Protein AF-A0A7C7CYT9-F1 (afdb_monomer)

Secondary structure (DSSP, 8-state):
---EEGGG------HHHHTTTHHHHHHHHHHHHHT--EE-HHHHHHHHHHHHHHT-

pLDDT: mean 94.27, std 8.73, range [52.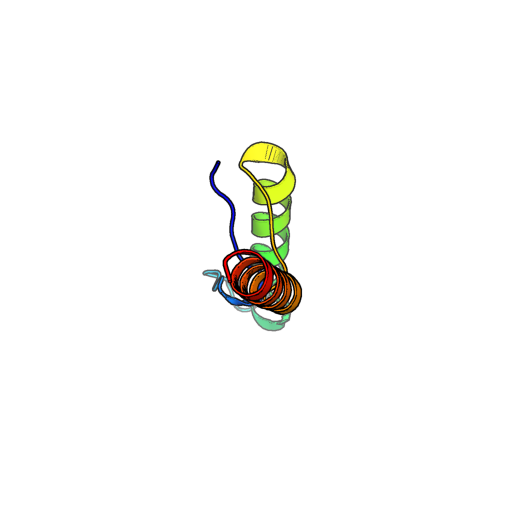78, 98.31]

Solvent-accessible surface area (backbone atoms only — not comparable to full-atom values): 3396 Å² total; per-residue (Å²): 121,63,55,51,41,61,82,80,59,82,68,93,69,56,84,88,34,52,87,77,40,48,64,42,54,53,49,49,52,50,30,49,74,74,41,30,53,66,39,53,58,67,60,53,52,51,51,54,53,54,52,58,63,75,74,108

Structure (mmCIF, N/CA/C/O backbone):
data_AF-A0A7C7CYT9-F1
#
_entry.id   AF-A0A7C7CYT9-F1
#
loop_
_atom_site.group_PDB
_atom_site.id
_atom_site.type_symbol
_atom_site.label_atom_id
_atom_site.label_alt_id
_atom_site.la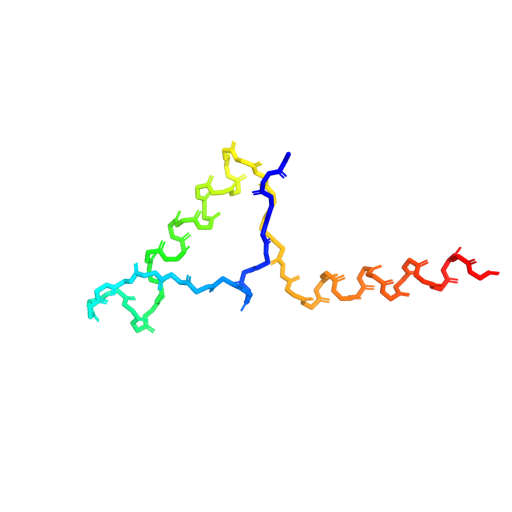bel_comp_id
_atom_site.label_asym_id
_atom_site.label_entity_id
_atom_site.label_seq_id
_atom_site.pdbx_PDB_ins_code
_atom_site.Cartn_x
_atom_site.Cartn_y
_atom_site.Cartn_z
_atom_site.occupancy
_atom_site.B_iso_or_equiv
_atom_site.auth_seq_id
_atom_site.auth_comp_id
_atom_site.auth_asym_id
_atom_site.auth_atom_id
_atom_site.pdbx_PDB_model_num
ATOM 1 N N . LEU A 1 1 ? -0.120 12.983 8.939 1.00 73.81 1 LEU A N 1
ATOM 2 C CA . LEU A 1 1 ? 0.166 11.566 8.628 1.00 73.81 1 LEU A CA 1
ATOM 3 C C . LEU A 1 1 ? -0.445 11.258 7.265 1.00 73.81 1 LEU A C 1
ATOM 5 O O . LEU A 1 1 ? -1.645 11.456 7.127 1.00 73.81 1 LEU A O 1
ATOM 9 N N . CYS A 1 2 ? 0.346 10.871 6.262 1.00 88.44 2 CYS A N 1
ATOM 10 C CA . CYS A 1 2 ? -0.153 10.570 4.910 1.00 88.44 2 CYS A CA 1
ATOM 11 C C . CYS A 1 2 ? -0.211 9.049 4.719 1.00 88.44 2 CYS A C 1
ATOM 13 O O . CYS A 1 2 ? 0.635 8.454 4.057 1.00 88.44 2 CYS A O 1
ATOM 15 N N . SER A 1 3 ? -1.156 8.420 5.417 1.00 96.56 3 SER A N 1
ATOM 16 C CA . SER A 1 3 ? -1.366 6.971 5.372 1.00 96.56 3 SER A CA 1
ATOM 17 C C . SER A 1 3 ? -2.194 6.562 4.154 1.00 96.56 3 SER A C 1
ATOM 19 O O . SER A 1 3 ? -2.889 7.384 3.560 1.00 96.56 3 SER A O 1
ATOM 21 N N . THR A 1 4 ? -2.162 5.276 3.809 1.00 97.56 4 THR A N 1
ATOM 22 C CA . THR A 1 4 ? -2.930 4.731 2.683 1.00 97.56 4 THR A CA 1
ATOM 23 C C . THR A 1 4 ? -3.393 3.293 2.934 1.00 97.56 4 THR A C 1
ATOM 25 O O . THR A 1 4 ? -2.906 2.637 3.853 1.00 97.56 4 THR A O 1
ATOM 28 N N . ILE A 1 5 ? -4.325 2.798 2.117 1.00 98.19 5 ILE A N 1
ATOM 29 C CA . ILE A 1 5 ? -4.787 1.401 2.104 1.00 98.19 5 ILE A CA 1
ATOM 30 C C . ILE A 1 5 ? -4.219 0.734 0.850 1.00 98.19 5 ILE A C 1
ATOM 32 O O . ILE A 1 5 ? -4.507 1.180 -0.260 1.00 98.19 5 ILE A O 1
ATOM 36 N N . ARG A 1 6 ? -3.435 -0.342 1.000 1.00 97.94 6 ARG A N 1
ATOM 37 C CA . ARG A 1 6 ? -2.712 -1.008 -0.107 1.00 97.94 6 ARG A CA 1
ATOM 38 C C . ARG A 1 6 ? -3.625 -1.344 -1.291 1.00 97.94 6 ARG A C 1
ATOM 40 O O . ARG A 1 6 ? -3.266 -1.083 -2.439 1.00 97.94 6 ARG A O 1
ATOM 47 N N . GLN A 1 7 ? -4.788 -1.924 -1.012 1.00 97.94 7 GLN A N 1
ATOM 48 C CA . GLN A 1 7 ? -5.765 -2.367 -2.007 1.00 97.94 7 GLN A CA 1
ATOM 49 C C . GLN A 1 7 ? -6.458 -1.196 -2.721 1.00 97.94 7 GLN A C 1
ATOM 51 O O . GLN A 1 7 ? -6.931 -1.363 -3.839 1.00 97.94 7 GLN A O 1
ATOM 56 N N . ALA A 1 8 ? -6.489 -0.008 -2.110 1.00 97.56 8 ALA A N 1
ATOM 57 C CA . ALA A 1 8 ? -7.111 1.192 -2.671 1.00 97.56 8 ALA A CA 1
ATOM 58 C C . ALA A 1 8 ? -6.115 2.100 -3.420 1.00 97.56 8 ALA A C 1
ATOM 60 O O . ALA A 1 8 ? -6.470 3.203 -3.830 1.00 97.56 8 ALA A O 1
ATOM 61 N N . VAL A 1 9 ? -4.865 1.658 -3.601 1.00 97.00 9 VAL A N 1
ATOM 62 C CA . VAL A 1 9 ? -3.846 2.388 -4.364 1.00 97.00 9 VAL A CA 1
ATOM 63 C C . VAL A 1 9 ? -3.695 1.781 -5.750 1.00 97.00 9 VAL A C 1
ATOM 65 O O . VAL A 1 9 ? -3.405 0.593 -5.894 1.00 97.00 9 VAL A O 1
ATOM 68 N N . THR A 1 10 ? -3.808 2.633 -6.766 1.00 95.81 10 THR A N 1
ATOM 69 C CA . THR A 1 10 ? -3.399 2.323 -8.139 1.00 95.81 10 THR A CA 1
ATOM 70 C C . THR A 1 10 ? -2.153 3.136 -8.459 1.00 95.81 10 THR A C 1
ATOM 72 O O . THR 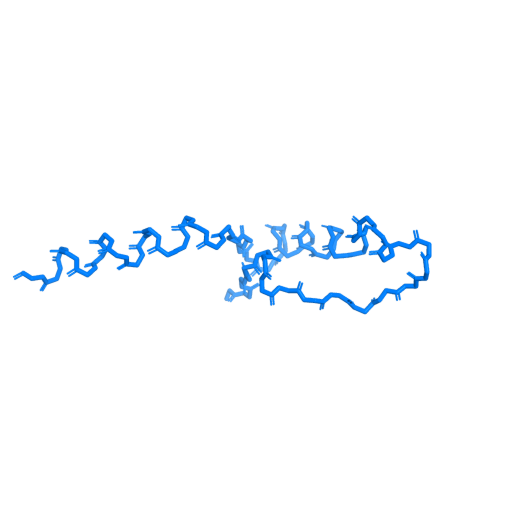A 1 10 ? -2.156 4.355 -8.296 1.00 95.81 10 THR A O 1
ATOM 75 N N . ALA A 1 11 ? -1.083 2.471 -8.882 1.00 96.06 11 ALA A N 1
ATOM 76 C CA . ALA A 1 11 ? 0.137 3.144 -9.304 1.00 96.06 11 ALA A CA 1
ATOM 77 C C . ALA A 1 11 ? 0.135 3.372 -10.820 1.00 96.06 11 ALA A C 1
ATOM 79 O O . ALA A 1 11 ? -0.427 2.585 -11.581 1.00 96.06 11 ALA A O 1
ATOM 80 N N . ILE A 1 12 ? 0.782 4.456 -11.249 1.00 95.50 12 ILE A N 1
ATOM 81 C CA . ILE A 1 12 ? 1.115 4.680 -12.657 1.00 95.50 12 ILE A CA 1
ATOM 82 C C . ILE A 1 12 ? 2.456 3.997 -12.906 1.00 95.50 12 ILE A C 1
ATOM 84 O O . ILE A 1 12 ? 3.451 4.332 -12.263 1.00 95.50 12 ILE A O 1
ATOM 88 N N . GLU A 1 13 ? 2.467 3.031 -13.818 1.00 97.00 13 GLU A N 1
ATOM 89 C CA . GLU A 1 13 ? 3.572 2.094 -14.013 1.00 97.00 13 GLU A CA 1
ATOM 90 C C . GLU A 1 13 ? 3.793 1.782 -15.497 1.00 97.00 13 GLU A C 1
ATOM 92 O O . GLU A 1 13 ? 2.882 1.939 -16.314 1.00 97.00 13 GLU A O 1
ATOM 97 N N . ASN A 1 14 ? 4.998 1.332 -15.855 1.00 97.69 14 ASN A N 1
ATOM 98 C CA . ASN A 1 14 ? 5.299 0.849 -17.204 1.00 97.69 14 ASN A CA 1
ATOM 99 C C . ASN A 1 14 ? 4.949 -0.645 -17.354 1.00 97.69 14 ASN A C 1
ATOM 101 O O . ASN A 1 14 ? 4.521 -1.307 -16.407 1.00 97.69 14 ASN A O 1
ATOM 105 N N . LYS A 1 15 ? 5.118 -1.192 -18.564 1.00 98.00 15 LYS A N 1
ATOM 106 C CA . LYS A 1 15 ? 4.761 -2.586 -18.874 1.00 98.00 15 LYS A CA 1
ATOM 107 C C . LYS A 1 15 ? 5.559 -3.588 -18.037 1.00 98.00 15 LYS A C 1
ATOM 109 O O . LYS A 1 15 ? 5.034 -4.646 -17.695 1.00 98.00 15 LYS A O 1
ATOM 114 N N . GLU A 1 16 ? 6.813 -3.262 -17.752 1.00 98.19 16 GLU A N 1
ATOM 115 C CA . GLU A 1 16 ? 7.769 -4.110 -17.052 1.00 98.19 16 GLU A CA 1
ATOM 116 C C . GLU A 1 16 ? 7.375 -4.310 -15.587 1.00 98.19 16 GLU A C 1
ATOM 118 O O . GLU A 1 16 ? 7.557 -5.404 -15.060 1.00 98.19 16 GLU A O 1
ATOM 123 N N . THR A 1 17 ? 6.806 -3.289 -14.939 1.00 98.19 17 THR A N 1
ATOM 124 C CA . THR A 1 17 ? 6.467 -3.354 -13.510 1.00 98.19 17 THR A CA 1
ATOM 125 C C . THR A 1 17 ? 4.993 -3.625 -13.241 1.00 98.19 17 THR A C 1
ATOM 127 O O . THR A 1 17 ? 4.670 -4.212 -12.209 1.00 98.19 17 THR A O 1
ATOM 130 N N . ALA A 1 18 ? 4.102 -3.262 -14.171 1.00 97.44 18 ALA A N 1
ATOM 131 C CA . ALA A 1 18 ? 2.660 -3.253 -13.929 1.00 97.44 18 ALA A CA 1
ATOM 132 C C . ALA A 1 18 ? 2.071 -4.624 -13.564 1.00 97.44 18 ALA A C 1
ATOM 134 O O . ALA A 1 18 ? 1.126 -4.688 -12.782 1.00 97.44 18 ALA A O 1
ATOM 135 N N . ARG A 1 19 ? 2.599 -5.730 -14.114 1.00 97.38 19 ARG A N 1
ATOM 136 C CA . ARG A 1 19 ? 2.067 -7.082 -13.844 1.00 97.38 19 ARG A CA 1
ATOM 137 C C . ARG A 1 19 ? 2.222 -7.493 -12.380 1.00 97.38 19 ARG A C 1
ATOM 139 O O . ARG A 1 19 ? 1.366 -8.205 -11.867 1.00 97.38 19 ARG A O 1
ATOM 146 N N . GLU A 1 20 ? 3.313 -7.074 -11.757 1.00 97.75 20 GLU A N 1
ATOM 147 C CA . GLU A 1 20 ? 3.678 -7.430 -10.383 1.00 97.75 20 GLU A CA 1
ATOM 148 C C . GLU A 1 20 ? 3.532 -6.235 -9.424 1.00 97.75 20 GLU A C 1
ATOM 150 O O . GLU A 1 20 ? 3.843 -6.342 -8.240 1.00 97.75 20 GLU A O 1
ATOM 155 N N . GLU A 1 21 ? 3.047 -5.092 -9.923 1.00 98.12 21 GLU A N 1
ATOM 156 C CA . GLU A 1 21 ? 2.854 -3.847 -9.172 1.00 98.12 21 GLU A CA 1
ATOM 157 C C . GLU A 1 21 ? 4.143 -3.375 -8.462 1.00 98.12 21 GLU A C 1
ATOM 159 O O . GLU A 1 21 ? 4.117 -2.910 -7.318 1.00 98.12 21 GLU A O 1
ATOM 164 N N . ILE A 1 22 ? 5.309 -3.533 -9.102 1.00 98.19 22 ILE A N 1
ATOM 165 C CA . ILE A 1 22 ? 6.614 -3.323 -8.444 1.00 98.19 22 ILE A CA 1
ATOM 166 C C . ILE A 1 22 ? 6.764 -1.871 -7.967 1.00 98.19 22 ILE A C 1
ATOM 168 O O . ILE A 1 22 ? 7.198 -1.627 -6.836 1.00 98.19 22 ILE A O 1
ATOM 172 N N . CYS A 1 23 ? 6.388 -0.884 -8.785 1.00 97.94 23 CYS A N 1
ATOM 173 C CA . CYS A 1 23 ? 6.521 0.521 -8.394 1.00 97.94 23 CYS A CA 1
ATOM 174 C C . CYS A 1 23 ? 5.547 0.902 -7.270 1.00 97.94 23 CYS A C 1
ATOM 176 O O . CYS A 1 23 ? 5.925 1.672 -6.383 1.00 97.94 23 CYS A O 1
ATOM 178 N N . LYS A 1 24 ? 4.343 0.323 -7.238 1.00 98.31 24 LYS A N 1
ATOM 179 C CA . LYS A 1 24 ? 3.393 0.441 -6.131 1.00 98.31 24 LYS A CA 1
ATOM 180 C C . LYS A 1 24 ? 4.005 -0.108 -4.856 1.00 98.31 24 LYS A C 1
ATOM 182 O O . LYS A 1 24 ? 3.959 0.574 -3.838 1.00 98.31 24 LYS A O 1
ATOM 187 N N . GLN A 1 25 ? 4.609 -1.295 -4.892 1.00 98.19 25 GLN A N 1
ATOM 188 C CA . GLN A 1 25 ? 5.253 -1.882 -3.714 1.00 98.19 25 GLN A CA 1
ATOM 189 C C . GLN A 1 25 ? 6.366 -0.974 -3.168 1.00 98.19 25 GLN A C 1
ATOM 191 O O . GLN A 1 25 ? 6.398 -0.695 -1.968 1.00 98.19 25 GLN A O 1
ATOM 196 N N . VAL A 1 26 ? 7.216 -0.423 -4.043 1.00 97.50 26 VAL A N 1
ATOM 197 C CA . VAL A 1 26 ? 8.257 0.546 -3.653 1.00 97.50 26 VAL A CA 1
ATOM 198 C C . VAL A 1 26 ? 7.649 1.829 -3.074 1.00 97.50 26 VAL A C 1
ATOM 200 O O . VAL A 1 26 ? 8.145 2.352 -2.075 1.00 97.50 26 VAL A O 1
ATOM 203 N N . ALA A 1 27 ? 6.574 2.350 -3.668 1.00 96.88 27 ALA A N 1
ATOM 204 C CA . ALA A 1 27 ? 5.890 3.541 -3.171 1.00 96.88 27 ALA A CA 1
ATOM 205 C C . ALA A 1 27 ? 5.255 3.305 -1.792 1.00 96.88 27 ALA A C 1
ATOM 207 O O . ALA A 1 27 ? 5.435 4.121 -0.890 1.00 96.88 27 ALA A O 1
ATOM 208 N N . LEU A 1 28 ? 4.577 2.172 -1.595 1.00 98.06 28 LEU A N 1
ATOM 209 C CA . LEU A 1 28 ? 4.001 1.785 -0.306 1.00 98.06 28 LEU A CA 1
ATOM 210 C C . LEU A 1 28 ? 5.088 1.607 0.760 1.00 98.06 28 LEU A C 1
ATOM 212 O O . LEU A 1 28 ? 4.925 2.085 1.881 1.00 98.06 28 LEU A O 1
ATOM 216 N N . TRP A 1 29 ? 6.226 1.004 0.409 1.00 97.62 29 TRP A N 1
ATOM 217 C CA . TRP A 1 29 ? 7.382 0.918 1.303 1.00 97.62 29 TRP A CA 1
ATOM 218 C C . TRP A 1 29 ? 7.888 2.306 1.725 1.00 97.62 29 TRP A C 1
ATOM 220 O O . TRP A 1 29 ? 8.083 2.559 2.913 1.00 97.62 29 TRP A O 1
ATOM 230 N N . ARG A 1 30 ? 8.016 3.249 0.782 1.00 97.38 30 ARG A N 1
ATOM 231 C CA . ARG A 1 30 ? 8.393 4.641 1.091 1.00 97.38 30 ARG A CA 1
ATOM 232 C C . ARG A 1 30 ? 7.375 5.332 1.999 1.00 97.38 30 ARG A C 1
ATOM 234 O O . ARG A 1 30 ? 7.779 6.024 2.929 1.00 97.38 30 ARG A O 1
ATOM 241 N N . VAL A 1 31 ? 6.076 5.128 1.765 1.00 97.44 31 VAL A N 1
ATOM 242 C CA . VAL A 1 31 ? 5.004 5.650 2.631 1.00 97.44 31 VAL A CA 1
ATOM 243 C C . VAL A 1 31 ? 5.143 5.138 4.056 1.00 97.44 31 VAL A C 1
ATOM 245 O O . VAL A 1 31 ? 5.140 5.957 4.976 1.00 97.44 31 VAL A O 1
ATOM 248 N N . ALA A 1 32 ? 5.342 3.830 4.218 1.00 97.62 32 ALA A N 1
ATOM 249 C CA . ALA A 1 32 ? 5.515 3.195 5.520 1.00 97.62 32 ALA A CA 1
ATOM 250 C C . ALA A 1 32 ? 6.726 3.735 6.302 1.00 97.62 32 ALA A C 1
ATOM 252 O O . ALA A 1 32 ? 6.687 3.799 7.527 1.00 97.62 32 ALA A O 1
ATOM 253 N N . LEU A 1 33 ? 7.799 4.125 5.605 1.00 97.50 33 LEU A N 1
ATOM 254 C CA . LEU A 1 33 ? 9.018 4.626 6.242 1.00 97.50 33 LEU A CA 1
ATOM 255 C C . LEU A 1 33 ? 9.008 6.130 6.527 1.00 97.50 33 LEU A C 1
ATOM 257 O O . LEU A 1 33 ? 9.602 6.558 7.513 1.00 97.50 33 LEU A O 1
ATOM 261 N N . LEU A 1 34 ? 8.401 6.938 5.654 1.00 97.75 34 LEU A N 1
ATOM 262 C CA . LEU A 1 34 ? 8.613 8.391 5.658 1.00 97.75 34 LEU A CA 1
ATOM 263 C C . LEU A 1 34 ? 7.361 9.213 5.974 1.00 97.75 34 LEU A C 1
ATOM 265 O O . LEU A 1 34 ? 7.493 10.366 6.380 1.00 97.75 34 LEU A O 1
ATOM 269 N N . TYR A 1 35 ? 6.155 8.672 5.768 1.00 95.56 35 TYR A N 1
ATOM 270 C CA . TYR A 1 35 ? 4.944 9.503 5.707 1.00 95.56 35 TYR A CA 1
ATOM 271 C C . TYR A 1 35 ? 3.784 9.023 6.587 1.00 95.56 35 TYR 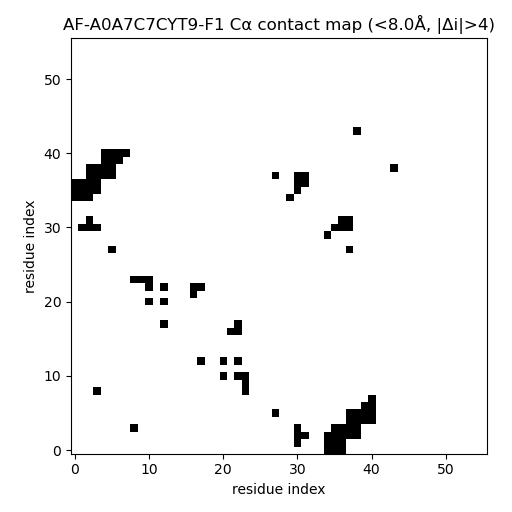A C 1
ATOM 273 O O . TYR A 1 35 ? 2.999 9.856 7.066 1.00 95.56 35 TYR A O 1
ATOM 281 N N . GLY A 1 36 ? 3.639 7.715 6.800 1.00 96.00 36 GLY A N 1
ATOM 282 C CA . GLY A 1 36 ? 2.546 7.167 7.595 1.00 96.00 36 GLY A CA 1
ATOM 283 C C . GLY A 1 36 ? 2.436 5.651 7.540 1.00 96.00 36 GLY A C 1
ATOM 284 O O . GLY A 1 36 ? 3.421 4.954 7.342 1.00 96.00 36 GLY A O 1
ATOM 285 N N . PHE A 1 37 ? 1.224 5.140 7.735 1.00 96.75 37 PHE A N 1
ATOM 286 C CA . PHE A 1 37 ? 0.950 3.704 7.736 1.00 96.75 37 PHE A CA 1
ATOM 287 C C . PHE A 1 37 ? 0.399 3.242 6.389 1.00 96.75 37 PHE A C 1
ATOM 289 O O . PHE A 1 37 ? -0.327 3.971 5.709 1.00 96.75 37 PHE A O 1
ATOM 296 N N . VAL A 1 38 ? 0.707 1.997 6.036 1.00 98.12 38 VAL A N 1
ATOM 297 C CA . VAL A 1 38 ? 0.062 1.282 4.934 1.00 98.12 38 VAL A CA 1
ATOM 298 C C . VAL A 1 38 ? -0.823 0.209 5.547 1.00 98.12 38 VAL A C 1
ATOM 300 O O . VAL A 1 38 ? -0.315 -0.755 6.115 1.00 98.12 38 VAL A O 1
ATOM 303 N N . TYR A 1 39 ? -2.134 0.395 5.451 1.00 98.00 39 TYR A N 1
ATOM 304 C CA . TYR A 1 39 ? -3.115 -0.542 5.983 1.00 98.00 39 TYR A CA 1
ATOM 305 C C . TYR A 1 39 ? -3.491 -1.597 4.951 1.00 98.00 39 TYR A C 1
ATOM 307 O O . TYR A 1 39 ? -3.531 -1.329 3.745 1.00 98.00 39 TYR A O 1
ATOM 315 N N . ASP A 1 40 ? -3.824 -2.777 5.455 1.00 98.12 40 ASP A N 1
ATOM 316 C CA . ASP A 1 40 ? -4.603 -3.750 4.711 1.00 98.12 40 ASP A CA 1
ATOM 317 C C . ASP A 1 40 ? -6.095 -3.378 4.777 1.00 98.12 40 ASP A C 1
ATOM 319 O O . ASP A 1 40 ? -6.573 -2.912 5.818 1.00 98.12 40 ASP A O 1
ATOM 323 N N . SER A 1 41 ? -6.836 -3.535 3.675 1.00 98.12 41 SER A N 1
ATOM 324 C CA . SER A 1 41 ? -8.260 -3.179 3.642 1.00 98.12 41 SER A CA 1
ATOM 325 C C . SER A 1 41 ? -9.088 -4.001 4.621 1.00 98.12 41 SER A C 1
ATOM 327 O O . SER A 1 41 ? -10.001 -3.454 5.241 1.00 98.12 41 SER A O 1
ATOM 329 N N . ASP A 1 42 ? -8.768 -5.284 4.792 1.00 98.00 42 ASP A N 1
ATOM 330 C CA . ASP A 1 42 ? -9.558 -6.172 5.643 1.00 98.00 42 ASP A CA 1
ATOM 331 C C . ASP A 1 42 ? -9.381 -5.811 7.115 1.00 98.00 42 ASP A C 1
ATOM 333 O O . ASP A 1 42 ? -10.352 -5.754 7.871 1.00 98.00 42 ASP A O 1
ATOM 337 N N . ASP A 1 43 ? -8.150 -5.503 7.518 1.00 97.44 43 ASP A N 1
ATOM 338 C CA . ASP A 1 43 ? -7.846 -5.066 8.879 1.00 97.44 43 ASP A CA 1
ATOM 339 C C . ASP A 1 43 ? -8.467 -3.700 9.173 1.00 97.44 43 ASP A C 1
ATOM 341 O O . ASP A 1 43 ? -9.031 -3.486 10.250 1.00 97.44 43 ASP A O 1
ATOM 345 N N . PHE A 1 44 ? -8.444 -2.794 8.191 1.00 96.25 44 PHE A N 1
ATOM 346 C CA . PHE A 1 44 ? -9.083 -1.490 8.314 1.00 96.25 44 PHE A CA 1
ATOM 347 C C . PHE A 1 44 ? -10.603 -1.613 8.505 1.00 96.25 44 PHE A C 1
ATOM 349 O O . PHE A 1 44 ? -11.167 -1.011 9.422 1.00 96.25 44 PHE A O 1
ATOM 356 N N . VAL A 1 45 ? -11.274 -2.433 7.687 1.00 97.00 45 VAL A N 1
ATOM 357 C CA . VAL A 1 45 ? -12.723 -2.672 7.794 1.00 97.00 45 VAL A CA 1
ATOM 358 C C . VAL A 1 45 ? -13.076 -3.357 9.116 1.00 97.00 45 VAL A C 1
ATOM 360 O O . VAL A 1 45 ? -14.011 -2.923 9.791 1.00 97.00 45 VAL A O 1
ATOM 363 N N . LYS A 1 46 ? -12.321 -4.383 9.533 1.00 96.88 46 LYS A N 1
ATOM 364 C CA . LYS A 1 46 ? -12.519 -5.048 10.834 1.00 96.88 46 LYS A CA 1
ATOM 365 C C . LYS A 1 46 ? -12.395 -4.063 11.994 1.00 96.88 46 LYS A C 1
ATOM 367 O O . LYS A 1 46 ? -13.244 -4.065 12.884 1.00 96.88 46 LYS A O 1
ATOM 372 N N . GLY A 1 47 ? -11.381 -3.198 11.968 1.00 95.62 47 GLY A N 1
ATOM 373 C CA . GLY A 1 47 ?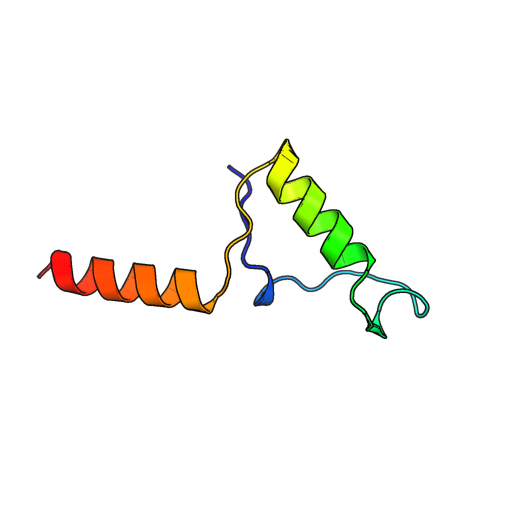 -11.187 -2.161 12.981 1.00 95.62 47 GLY A CA 1
ATOM 374 C C . GLY A 1 47 ? -12.372 -1.198 13.062 1.00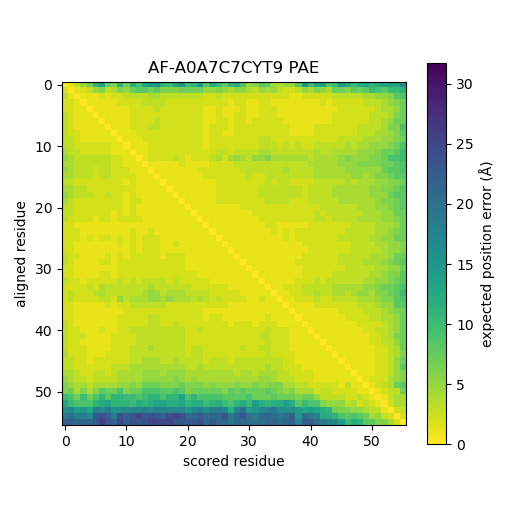 95.62 47 GLY A C 1
ATOM 375 O O . GLY A 1 47 ? -12.850 -0.895 14.154 1.00 95.62 47 GLY A O 1
ATOM 376 N N . LEU A 1 48 ? -12.907 -0.777 11.912 1.00 95.00 48 LEU A N 1
ATOM 377 C CA . LEU A 1 48 ? -14.074 0.104 11.858 1.00 95.00 48 LEU A CA 1
ATOM 378 C C . LEU A 1 48 ? -15.339 -0.561 12.425 1.00 95.00 48 LEU A C 1
ATOM 380 O O . LEU A 1 48 ? -16.108 0.079 13.144 1.00 95.00 48 LEU A O 1
ATOM 384 N N . LEU A 1 49 ? -15.556 -1.843 12.120 1.00 95.19 49 LEU A N 1
ATOM 385 C CA . LEU A 1 49 ? -16.698 -2.601 12.638 1.00 95.19 49 LEU A CA 1
ATOM 386 C C . LEU A 1 49 ? -16.602 -2.818 14.153 1.00 95.19 49 LEU A C 1
AT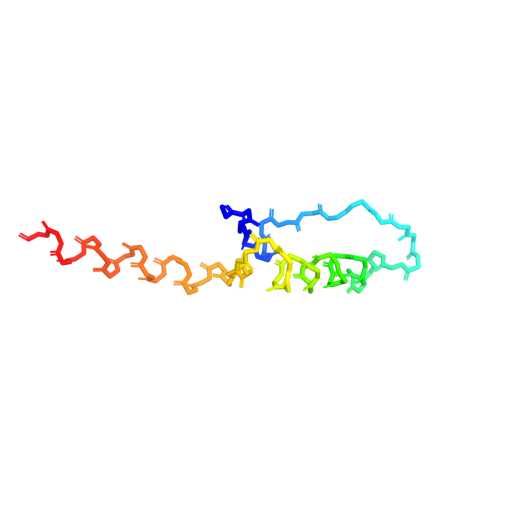OM 388 O O . LEU A 1 49 ? -17.601 -2.620 14.842 1.00 95.19 49 LEU A O 1
ATOM 392 N N . SER A 1 50 ? -15.408 -3.133 14.662 1.00 93.69 50 SER A N 1
ATOM 393 C CA . SER A 1 50 ? -15.131 -3.244 16.101 1.00 93.69 50 SER A CA 1
ATOM 394 C C . SER A 1 50 ? -15.404 -1.927 16.835 1.00 93.69 50 SER A C 1
ATOM 396 O O . SER A 1 50 ? -16.126 -1.898 17.832 1.00 93.69 50 SER A O 1
ATOM 398 N N . LEU A 1 51 ? -14.922 -0.802 16.292 1.00 90.50 51 LEU A N 1
ATOM 399 C CA . LEU A 1 51 ? -15.173 0.518 16.872 1.00 90.50 51 LEU A CA 1
ATOM 400 C C . LEU A 1 51 ? -16.673 0.837 16.942 1.00 90.50 51 LEU A C 1
ATOM 402 O O . LEU A 1 51 ? -17.153 1.357 17.946 1.00 90.50 51 LEU A O 1
ATOM 406 N N . ARG A 1 52 ? -17.429 0.507 15.888 1.00 87.94 52 ARG A N 1
ATOM 407 C CA . ARG A 1 52 ? -18.884 0.712 15.848 1.00 87.94 52 ARG A CA 1
ATOM 408 C C . ARG A 1 52 ? -19.611 -0.065 16.949 1.00 87.94 52 ARG A C 1
ATOM 410 O O . ARG A 1 52 ? -20.620 0.417 17.453 1.00 87.94 52 ARG A O 1
ATOM 417 N N . GLU A 1 53 ? -19.144 -1.261 17.292 1.00 85.25 53 GLU A N 1
ATOM 418 C CA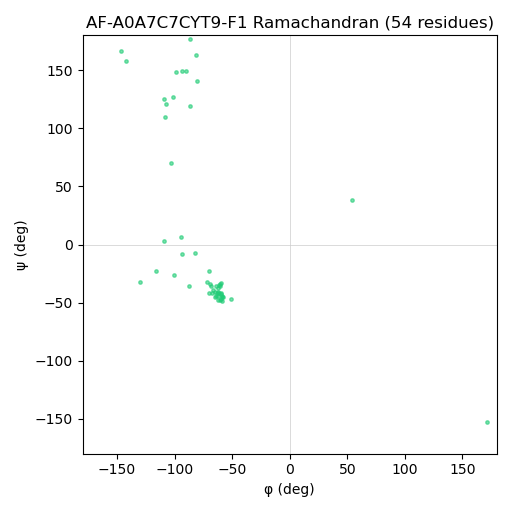 . GLU A 1 53 ? -19.744 -2.082 18.351 1.00 85.25 53 GLU A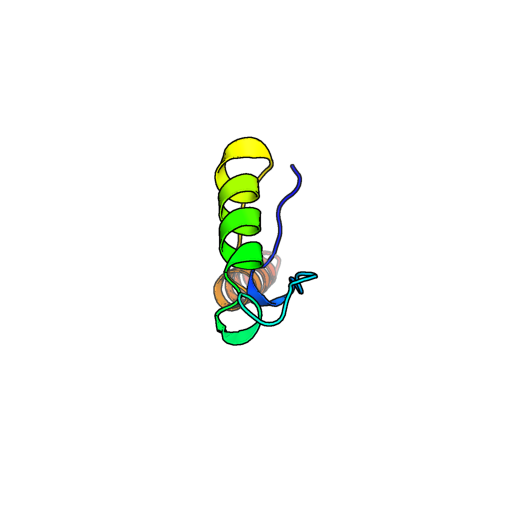 CA 1
ATOM 419 C C . GLU A 1 53 ? -19.468 -1.521 19.750 1.00 85.25 53 GLU A C 1
ATOM 421 O O . GLU A 1 53 ? -20.344 -1.609 20.602 1.00 85.25 53 GLU A O 1
ATOM 426 N N . GLY A 1 54 ? -18.314 -0.880 19.962 1.00 71.25 54 GLY A N 1
ATOM 427 C CA . GLY A 1 54 ? -17.956 -0.232 21.231 1.00 71.25 54 GLY A CA 1
ATOM 428 C C . GLY A 1 54 ? -18.517 1.182 21.448 1.00 71.25 54 GLY A C 1
ATOM 429 O O . GLY A 1 54 ? -18.334 1.735 22.527 1.00 71.25 54 GLY A O 1
ATOM 430 N N . ILE A 1 55 ? -19.163 1.785 20.440 1.00 63.25 55 ILE A N 1
ATOM 431 C CA . ILE A 1 55 ? -19.853 3.093 20.542 1.00 63.25 55 ILE A CA 1
ATOM 432 C C . ILE A 1 55 ? -21.354 2.924 20.874 1.00 63.25 55 ILE A C 1
ATOM 434 O O . ILE A 1 55 ? -22.040 3.910 21.145 1.00 63.25 55 ILE A O 1
ATOM 438 N N . LYS A 1 56 ? -21.875 1.690 20.858 1.00 52.78 56 LYS A N 1
ATOM 439 C CA . LYS A 1 56 ? -23.221 1.379 21.364 1.00 52.78 56 LYS A CA 1
ATOM 440 C C . LYS A 1 56 ? -23.224 1.269 22.883 1.00 52.78 56 LYS A C 1
ATOM 442 O O . LYS A 1 56 ? -24.247 1.687 23.465 1.00 52.78 56 LYS A O 1
#

Foldseek 3Di:
DPEEELVPDDDDDDPVCRVVVNVSVVVQVCCCVPPDYYHHPVVVVVVVVVVVVVVD

Sequence (56 aa):
LCSTIRQAVTAIENKETAREEICKQVALWRVALLYGFVYDSDDFVKGLLSLREGIK

Radius of gyration: 14.29 Å; Cα contacts (8 Å, |Δi|>4): 51; chains: 1; bounding box: 32×19×40 Å

Nearest PDB structures (foldseek):
  2anc-assembly1_F  TM=3.528E-01  e=4.885E+00  Escherichia coli
  2f3t-assembly1_C  TM=3.561E-01  e=8.039E+00  Escherichia coli

Mean predicted aligned error: 3.62 Å